Protein AF-A0AA41RYH4-F1 (afdb_monomer)

pLDDT: mean 93.81, std 4.95, range [64.56, 97.81]

Structure (mmCIF, N/CA/C/O backbone):
data_AF-A0AA41RYH4-F1
#
_entry.id   AF-A0AA41RYH4-F1
#
loop_
_atom_site.group_PDB
_atom_site.id
_atom_site.type_symbol
_atom_site.label_atom_id
_atom_site.label_alt_id
_atom_site.label_comp_id
_atom_site.label_asym_id
_atom_site.label_entity_id
_atom_site.label_seq_id
_atom_site.pdbx_PDB_ins_code
_atom_site.Cartn_x
_atom_site.Cartn_y
_atom_site.Cartn_z
_atom_site.occupancy
_atom_site.B_iso_or_equiv
_atom_site.auth_seq_id
_atom_site.auth_comp_id
_atom_site.auth_asym_id
_atom_site.auth_atom_id
_atom_site.pdbx_PDB_model_num
ATOM 1 N N . ASP A 1 1 ? 13.505 5.172 -6.698 1.00 64.56 1 ASP A N 1
ATOM 2 C CA . ASP A 1 1 ? 14.702 4.507 -7.270 1.00 64.56 1 ASP A CA 1
ATOM 3 C C . ASP A 1 1 ? 14.720 2.990 -7.147 1.00 64.56 1 ASP A C 1
ATOM 5 O O . ASP A 1 1 ? 14.807 2.337 -8.175 1.00 64.56 1 ASP A O 1
ATOM 9 N N . GLY A 1 2 ? 14.625 2.399 -5.947 1.00 87.69 2 GLY A N 1
ATOM 10 C CA . GLY A 1 2 ? 14.738 0.936 -5.779 1.00 87.69 2 GLY A CA 1
ATOM 11 C C . GLY A 1 2 ? 13.723 0.121 -6.594 1.00 87.69 2 GLY A C 1
ATOM 12 O O . GLY A 1 2 ? 14.111 -0.671 -7.445 1.00 87.69 2 GLY A O 1
ATOM 13 N N . ALA A 1 3 ? 12.426 0.368 -6.389 1.00 91.19 3 ALA A N 1
ATOM 14 C CA . ALA A 1 3 ? 11.351 -0.371 -7.059 1.00 91.19 3 ALA A CA 1
ATOM 15 C C . ALA A 1 3 ? 11.337 -0.195 -8.593 1.00 91.19 3 ALA A C 1
ATOM 17 O O . ALA A 1 3 ? 11.030 -1.134 -9.321 1.00 91.19 3 ALA A O 1
ATOM 18 N N . TRP A 1 4 ? 11.739 0.979 -9.090 1.00 91.75 4 TRP A N 1
ATOM 19 C CA . TRP A 1 4 ? 11.780 1.283 -10.525 1.00 91.75 4 TRP A CA 1
ATOM 20 C C . TRP A 1 4 ? 12.747 0.376 -11.301 1.00 91.75 4 TRP A C 1
ATOM 22 O O . TRP A 1 4 ? 12.472 -0.001 -12.439 1.00 91.75 4 TRP A O 1
ATOM 32 N N . LYS A 1 5 ? 13.846 -0.053 -10.664 1.00 95.50 5 LYS A N 1
ATOM 33 C CA . LYS A 1 5 ? 14.816 -0.975 -11.275 1.00 95.50 5 LYS A CA 1
ATOM 34 C C . LYS A 1 5 ? 14.186 -2.318 -11.654 1.00 95.50 5 LYS A C 1
ATOM 36 O O . LYS A 1 5 ? 14.571 -2.900 -12.661 1.00 95.50 5 LYS A O 1
ATOM 41 N N . HIS A 1 6 ? 13.196 -2.794 -10.894 1.00 95.56 6 HIS A N 1
ATOM 42 C CA . HIS A 1 6 ? 12.490 -4.034 -11.225 1.00 95.56 6 HIS A CA 1
ATOM 43 C C . HIS A 1 6 ? 11.611 -3.884 -12.472 1.00 95.56 6 HIS A C 1
ATOM 45 O O . HIS A 1 6 ? 11.548 -4.815 -13.272 1.00 95.56 6 HIS A O 1
ATOM 51 N N . LEU A 1 7 ? 10.998 -2.713 -12.686 1.00 94.75 7 LEU A N 1
ATOM 52 C CA . LEU A 1 7 ? 10.248 -2.434 -13.916 1.00 94.75 7 LEU A CA 1
ATOM 53 C C . LEU A 1 7 ? 11.171 -2.403 -15.139 1.00 94.75 7 LEU A C 1
ATOM 55 O O . LEU A 1 7 ? 10.871 -3.028 -16.151 1.00 94.75 7 LEU A O 1
ATOM 59 N N . GLN A 1 8 ? 12.330 -1.744 -15.032 1.00 95.88 8 GLN A N 1
ATOM 60 C CA . GLN A 1 8 ? 13.332 -1.712 -16.108 1.00 95.88 8 GLN A CA 1
ATOM 61 C C . GLN A 1 8 ? 13.899 -3.099 -16.435 1.00 95.88 8 GLN A C 1
ATOM 63 O O . GLN A 1 8 ? 14.213 -3.377 -17.587 1.00 95.88 8 GLN A O 1
ATOM 68 N N . ALA A 1 9 ? 13.990 -3.981 -15.436 1.00 97.06 9 ALA A N 1
ATOM 69 C CA . ALA A 1 9 ? 14.392 -5.374 -15.616 1.00 97.06 9 ALA A CA 1
ATOM 70 C C . ALA A 1 9 ? 13.292 -6.266 -16.234 1.00 97.06 9 ALA A C 1
ATOM 72 O O . ALA A 1 9 ? 13.531 -7.451 -16.455 1.00 97.06 9 ALA A O 1
ATOM 73 N N . GLY A 1 10 ? 12.099 -5.725 -16.511 1.00 96.44 10 GLY A N 1
ATOM 74 C CA . GLY A 1 10 ? 11.010 -6.426 -17.197 1.00 96.44 10 GLY A CA 1
ATOM 75 C C . GLY A 1 10 ? 9.850 -6.875 -16.304 1.00 96.44 10 GLY A C 1
ATOM 76 O O . GLY A 1 10 ? 8.927 -7.529 -16.796 1.00 96.44 10 GLY A O 1
ATOM 77 N N . ALA A 1 11 ? 9.841 -6.533 -15.010 1.00 97.12 11 ALA A N 1
ATOM 78 C CA . ALA A 1 11 ? 8.667 -6.774 -14.174 1.00 97.12 11 ALA A CA 1
ATOM 79 C C . ALA A 1 11 ? 7.494 -5.902 -14.646 1.00 97.12 11 ALA A C 1
ATOM 81 O O . ALA A 1 11 ? 7.645 -4.708 -14.887 1.00 97.12 11 ALA A O 1
ATOM 82 N N . LYS A 1 12 ? 6.295 -6.488 -14.737 1.00 95.19 12 LYS A N 1
ATOM 83 C CA . LYS A 1 12 ? 5.088 -5.749 -15.149 1.00 95.19 12 LYS A CA 1
ATOM 84 C C . LYS A 1 12 ? 4.556 -4.833 -14.045 1.00 95.19 12 LYS A C 1
ATOM 86 O O . LYS A 1 12 ? 3.980 -3.791 -14.340 1.00 95.19 12 LYS A O 1
ATOM 91 N N . LYS A 1 13 ? 4.709 -5.254 -12.786 1.00 94.88 13 LYS A N 1
ATOM 92 C CA . LYS A 1 13 ? 4.267 -4.544 -11.581 1.00 94.88 13 LYS A CA 1
ATOM 93 C C . LYS A 1 13 ? 5.190 -4.861 -10.408 1.00 94.88 13 LYS A C 1
ATOM 95 O O . LYS A 1 13 ? 5.822 -5.917 -10.393 1.00 94.88 13 LYS A O 1
ATOM 100 N N . VAL A 1 14 ? 5.232 -3.972 -9.422 1.00 95.62 14 VAL A N 1
ATOM 101 C CA . VAL A 1 14 ? 6.045 -4.102 -8.209 1.00 95.62 14 VAL A CA 1
ATOM 102 C C . VAL A 1 14 ? 5.192 -3.814 -6.978 1.00 95.62 14 VAL A C 1
ATOM 104 O O . VAL A 1 14 ? 4.523 -2.786 -6.908 1.00 95.62 14 VAL A O 1
ATOM 107 N N . LEU A 1 15 ? 5.260 -4.711 -5.995 1.00 94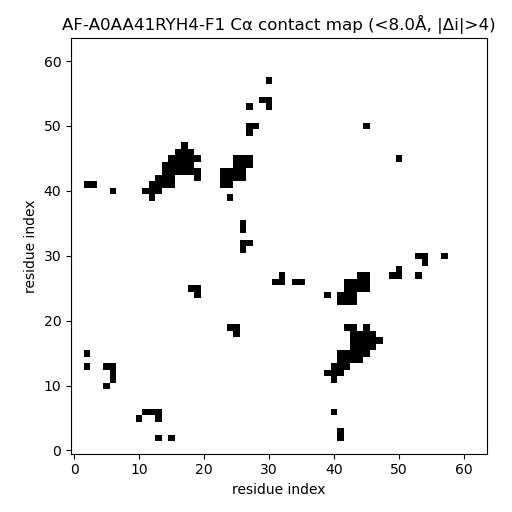.62 15 LEU A N 1
ATOM 108 C CA . LEU A 1 15 ? 4.695 -4.526 -4.661 1.00 94.62 15 LEU A CA 1
ATOM 109 C C . LEU A 1 15 ? 5.830 -4.253 -3.672 1.00 94.62 15 LEU A C 1
ATOM 111 O O . LEU A 1 15 ? 6.758 -5.052 -3.555 1.00 94.62 15 LEU A O 1
ATOM 115 N N . ILE A 1 16 ? 5.753 -3.141 -2.950 1.00 95.12 16 ILE A N 1
ATOM 116 C CA . ILE A 1 16 ? 6.701 -2.778 -1.894 1.00 95.12 16 ILE A CA 1
ATOM 117 C C . ILE A 1 16 ? 6.129 -3.239 -0.549 1.00 95.12 16 ILE A C 1
ATOM 119 O O . ILE A 1 16 ? 4.978 -2.959 -0.238 1.00 95.12 16 ILE A O 1
ATOM 123 N N . THR A 1 17 ? 6.922 -3.937 0.264 1.00 92.69 17 THR A N 1
ATOM 124 C CA . THR A 1 17 ? 6.499 -4.504 1.567 1.00 92.69 17 THR A CA 1
ATOM 125 C C . THR A 1 17 ? 6.658 -3.545 2.749 1.00 92.69 17 THR A C 1
ATOM 127 O O . THR A 1 17 ? 6.524 -3.933 3.908 1.00 92.69 17 THR A O 1
ATOM 130 N N . THR A 1 18 ? 6.997 -2.298 2.455 1.00 91.12 18 THR A N 1
ATOM 131 C CA . THR A 1 18 ? 7.236 -1.225 3.413 1.00 91.12 18 THR A CA 1
ATOM 132 C C . THR A 1 18 ? 6.518 0.033 2.931 1.00 91.12 18 THR A C 1
ATOM 134 O O . THR A 1 18 ? 6.111 0.090 1.766 1.00 91.12 18 THR A O 1
ATOM 137 N N . PRO A 1 19 ? 6.370 1.060 3.789 1.00 90.56 19 PRO A N 1
ATOM 138 C CA . PRO A 1 19 ? 5.819 2.336 3.361 1.00 90.56 19 PRO A CA 1
ATOM 139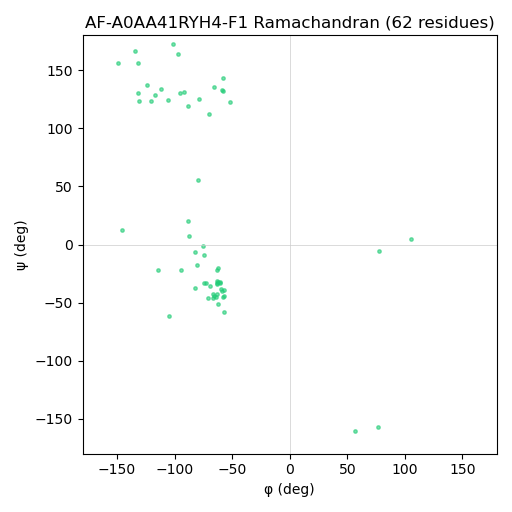 C C . PRO A 1 19 ? 6.557 2.871 2.132 1.00 90.56 19 PRO A C 1
ATOM 141 O O . PRO A 1 19 ? 7.782 3.044 2.146 1.00 90.56 19 PRO A O 1
ATOM 144 N N . GLY A 1 20 ? 5.800 3.113 1.062 1.00 86.62 20 GLY A N 1
ATOM 145 C CA . GLY A 1 20 ? 6.315 3.749 -0.141 1.00 86.62 20 GLY A CA 1
ATOM 146 C C . GLY A 1 20 ? 6.909 5.123 0.178 1.00 86.62 20 GLY A C 1
ATOM 147 O O . GLY A 1 20 ? 6.414 5.845 1.041 1.00 86.62 20 GLY A O 1
ATOM 148 N N . LYS A 1 21 ? 7.996 5.485 -0.507 1.00 85.62 21 LYS A N 1
ATOM 149 C CA . LYS A 1 21 ? 8.555 6.842 -0.445 1.00 85.62 21 LYS A CA 1
ATOM 150 C C . LYS A 1 21 ? 7.948 7.683 -1.567 1.00 85.62 21 LYS A C 1
ATOM 152 O O . LYS A 1 21 ? 7.999 7.250 -2.716 1.00 85.62 21 LYS A O 1
ATOM 157 N N . GLY A 1 22 ? 7.462 8.881 -1.242 1.00 84.12 22 GLY A N 1
ATOM 158 C CA . GLY A 1 22 ? 6.756 9.756 -2.188 1.00 84.12 22 GLY A CA 1
ATOM 159 C C . GLY A 1 22 ? 5.319 9.294 -2.447 1.00 84.12 22 GLY A C 1
ATOM 160 O O . GLY A 1 22 ? 4.759 8.555 -1.640 1.00 84.12 22 GLY A O 1
ATOM 161 N N . ASP A 1 23 ? 4.750 9.691 -3.585 1.00 85.94 23 ASP A N 1
ATOM 162 C CA . ASP A 1 23 ? 3.366 9.378 -3.980 1.00 85.94 23 ASP A CA 1
ATOM 163 C C . ASP A 1 23 ? 3.216 7.963 -4.561 1.00 85.94 23 ASP A C 1
ATOM 165 O O . ASP A 1 23 ? 2.746 7.764 -5.680 1.00 85.94 23 ASP A O 1
ATOM 169 N N . ILE A 1 24 ? 3.644 6.946 -3.808 1.00 92.50 24 ILE A N 1
ATOM 170 C CA . ILE A 1 24 ? 3.369 5.550 -4.162 1.0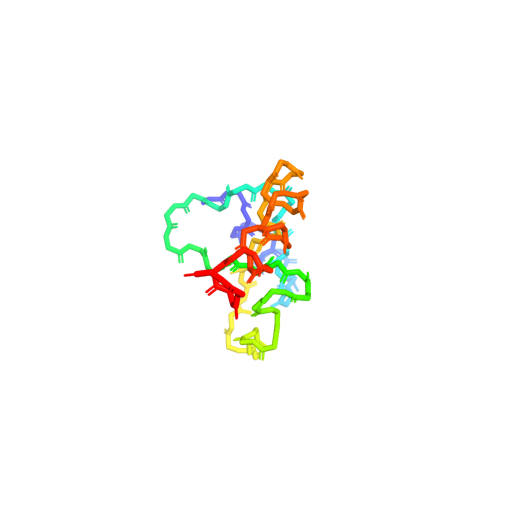0 92.50 24 ILE A CA 1
ATOM 171 C C . ILE A 1 24 ? 2.028 5.154 -3.534 1.00 92.50 24 ILE A C 1
ATOM 173 O O . ILE A 1 24 ? 1.921 5.150 -2.299 1.00 92.50 24 ILE A O 1
ATOM 177 N N . PRO A 1 25 ? 1.022 4.772 -4.340 1.00 94.44 25 PRO A N 1
ATOM 178 C CA . PRO A 1 25 ? -0.272 4.365 -3.816 1.00 94.44 25 PRO A CA 1
ATOM 179 C C . PRO A 1 25 ? -0.107 3.179 -2.862 1.00 94.44 25 PRO A C 1
ATOM 181 O O . PRO A 1 25 ? 0.617 2.215 -3.134 1.00 94.44 25 PRO A O 1
ATOM 184 N N . THR A 1 26 ? -0.746 3.288 -1.699 1.00 95.88 26 THR A N 1
ATOM 185 C CA . THR A 1 26 ? -0.632 2.321 -0.607 1.00 95.88 26 THR A CA 1
ATOM 186 C C . THR A 1 26 ? -1.981 1.676 -0.337 1.00 95.88 26 THR A C 1
ATOM 188 O O . THR A 1 26 ? -2.984 2.362 -0.132 1.00 95.88 26 THR A O 1
ATOM 191 N N . TYR A 1 27 ? -1.984 0.349 -0.298 1.00 96.38 27 TYR A N 1
ATOM 192 C CA . TYR A 1 27 ? -3.184 -0.450 -0.117 1.00 96.38 27 TYR A CA 1
ATOM 193 C C . TYR A 1 27 ? -3.031 -1.376 1.082 1.00 96.38 27 TYR A C 1
ATOM 195 O O . TYR A 1 27 ? -1.986 -1.995 1.283 1.00 96.38 27 TYR A O 1
ATOM 203 N N . VAL A 1 28 ? -4.095 -1.466 1.874 1.00 96.69 28 VAL A N 1
ATOM 204 C CA . VAL A 1 28 ? -4.225 -2.377 3.007 1.00 96.69 28 VAL A CA 1
ATOM 205 C C . VAL A 1 28 ? -5.432 -3.270 2.749 1.00 96.69 28 VAL A C 1
ATOM 207 O O . VAL A 1 28 ? -6.555 -2.801 2.527 1.00 96.69 28 VAL A O 1
ATOM 210 N N . MET A 1 29 ? -5.194 -4.578 2.771 1.00 95.25 29 MET A N 1
ATOM 211 C CA . MET A 1 29 ? -6.227 -5.584 2.533 1.00 95.25 29 MET A CA 1
ATOM 212 C C . MET A 1 29 ? -7.372 -5.446 3.545 1.00 95.25 29 MET A C 1
ATOM 214 O O . MET A 1 29 ? -7.142 -5.297 4.742 1.00 95.25 29 MET A O 1
ATOM 218 N N . GLY A 1 30 ? -8.616 -5.475 3.058 1.00 94.12 30 GLY A N 1
ATOM 219 C CA . GLY A 1 30 ? -9.821 -5.288 3.881 1.00 94.12 30 GLY A CA 1
ATOM 220 C C . GLY A 1 30 ? -10.126 -3.834 4.274 1.00 94.12 30 GLY A C 1
ATOM 221 O O . GLY A 1 30 ? -11.188 -3.561 4.846 1.00 94.12 30 GLY A O 1
ATOM 222 N N . ILE A 1 31 ? -9.239 -2.888 3.951 1.00 96.69 31 ILE A N 1
ATOM 223 C CA . ILE A 1 31 ? -9.426 -1.459 4.233 1.00 96.69 31 ILE A CA 1
ATOM 224 C C . ILE A 1 31 ? -9.780 -0.694 2.970 1.00 96.69 31 ILE A C 1
ATOM 226 O O . ILE A 1 31 ? -10.865 -0.119 2.951 1.00 96.69 31 ILE A O 1
ATOM 230 N N . ASN A 1 32 ? -8.878 -0.699 1.982 1.00 96.00 32 ASN A N 1
ATOM 231 C CA . ASN A 1 32 ? -8.985 0.072 0.739 1.00 96.00 32 ASN A CA 1
ATOM 232 C C . ASN A 1 32 ? -8.396 -0.653 -0.492 1.00 96.00 32 ASN A C 1
ATOM 234 O O . ASN A 1 32 ? -8.163 -0.024 -1.525 1.00 96.00 32 ASN A O 1
ATOM 238 N N . ALA A 1 33 ? -8.086 -1.950 -0.392 1.00 94.31 33 ALA A N 1
ATOM 239 C CA . ALA A 1 33 ? -7.459 -2.710 -1.477 1.00 94.31 33 ALA A CA 1
ATOM 240 C C . ALA A 1 33 ? -8.338 -2.821 -2.736 1.00 94.31 33 ALA A C 1
ATOM 242 O O . ALA A 1 33 ? -7.821 -2.999 -3.835 1.00 94.31 33 ALA A O 1
ATOM 243 N N . GLU A 1 34 ? -9.650 -2.654 -2.600 1.00 94.50 34 GLU A N 1
ATOM 244 C CA . GLU A 1 34 ? -10.615 -2.546 -3.695 1.00 94.50 34 GLU A CA 1
ATOM 245 C C . GLU A 1 34 ? -10.387 -1.325 -4.600 1.00 94.50 34 GLU A C 1
ATOM 247 O O . GLU A 1 34 ? -10.822 -1.324 -5.748 1.00 94.50 34 GLU A O 1
ATOM 252 N N . LEU A 1 35 ? -9.673 -0.305 -4.111 1.00 94.31 35 LEU A N 1
ATOM 253 C CA . LEU A 1 35 ? -9.279 0.868 -4.896 1.00 94.31 35 LEU A CA 1
ATOM 254 C C . LEU A 1 35 ? -8.022 0.612 -5.741 1.00 94.31 35 LEU A C 1
ATOM 256 O O . LEU A 1 35 ? -7.623 1.476 -6.522 1.00 94.31 35 LEU A O 1
ATOM 260 N N . CYS A 1 36 ? -7.363 -0.540 -5.577 1.00 92.12 36 CYS A N 1
ATOM 261 C CA . CYS A 1 36 ? -6.197 -0.897 -6.372 1.00 92.12 36 CYS A CA 1
ATOM 262 C C . CYS A 1 36 ? -6.628 -1.191 -7.809 1.00 92.12 36 CYS A C 1
ATOM 264 O O . CYS A 1 36 ? -7.290 -2.192 -8.085 1.00 92.12 36 CYS A O 1
ATOM 266 N N . THR A 1 37 ? -6.216 -0.338 -8.744 1.00 89.88 37 THR A N 1
ATOM 267 C CA . THR A 1 37 ? -6.549 -0.5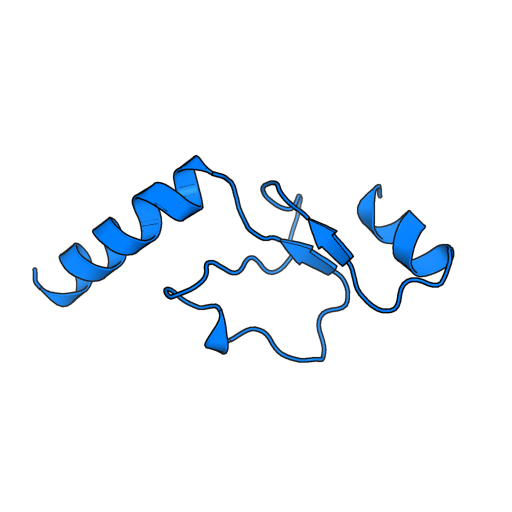10 -10.161 1.00 89.88 37 THR A CA 1
ATOM 268 C C . THR A 1 37 ? -5.373 -1.089 -10.951 1.00 89.88 37 THR A C 1
ATOM 270 O O . THR A 1 37 ? -4.252 -1.254 -10.463 1.00 89.88 37 THR A O 1
ATOM 273 N N . HIS A 1 38 ? -5.609 -1.424 -12.220 1.00 86.81 38 HIS A N 1
ATOM 274 C CA . HIS A 1 38 ? -4.549 -1.936 -13.083 1.00 86.81 38 HIS A CA 1
ATOM 275 C C . HIS A 1 38 ? -3.559 -0.862 -13.559 1.00 86.81 38 HIS A C 1
ATOM 277 O O . HIS A 1 38 ? -2.521 -1.249 -14.099 1.00 86.81 38 HIS A O 1
ATOM 283 N N . VAL A 1 39 ? -3.824 0.428 -13.325 1.00 90.19 39 VAL A N 1
ATOM 284 C CA . VAL A 1 39 ? -2.990 1.533 -13.833 1.00 90.19 39 VAL A CA 1
ATOM 285 C C . VAL A 1 39 ? -1.660 1.653 -13.092 1.00 90.19 39 VAL A C 1
ATOM 287 O O . VAL A 1 39 ? -0.641 1.958 -13.706 1.00 90.19 39 VAL A O 1
ATOM 290 N N . ASP A 1 40 ? -1.646 1.333 -11.798 1.00 90.19 40 ASP A N 1
ATOM 291 C CA . ASP A 1 40 ? -0.460 1.498 -10.968 1.00 90.19 40 ASP A CA 1
ATOM 292 C C . ASP A 1 40 ? 0.528 0.353 -11.207 1.00 90.19 40 ASP A C 1
ATOM 294 O O . ASP A 1 40 ? 0.196 -0.839 -11.113 1.00 90.19 40 ASP A O 1
ATOM 298 N N . THR A 1 41 ? 1.763 0.715 -11.544 1.00 93.88 41 THR A N 1
ATOM 299 C CA . THR A 1 41 ? 2.858 -0.232 -11.794 1.00 93.88 41 THR A CA 1
ATOM 300 C C . THR A 1 41 ? 3.709 -0.472 -10.553 1.00 93.88 41 THR A C 1
ATOM 302 O O . THR A 1 41 ? 4.356 -1.513 -10.455 1.00 93.88 41 THR A O 1
ATOM 305 N N . ILE A 1 42 ? 3.691 0.446 -9.585 1.00 94.19 42 ILE A N 1
ATOM 306 C CA . ILE A 1 42 ? 4.359 0.309 -8.289 1.00 94.19 42 ILE A CA 1
ATOM 307 C C . ILE A 1 42 ? 3.353 0.664 -7.205 1.00 94.19 42 ILE A C 1
ATOM 309 O O . ILE A 1 42 ? 2.821 1.769 -7.198 1.00 94.19 42 ILE A O 1
ATOM 313 N N . ILE A 1 43 ? 3.126 -0.265 -6.283 1.00 95.38 43 ILE A N 1
ATOM 314 C CA . ILE A 1 43 ? 2.200 -0.093 -5.163 1.00 95.38 43 ILE A CA 1
ATOM 315 C C . ILE A 1 43 ? 2.878 -0.509 -3.853 1.00 95.38 43 ILE A C 1
ATOM 317 O O . ILE A 1 43 ? 3.829 -1.294 -3.852 1.00 95.38 43 ILE A O 1
ATOM 321 N N . SER A 1 44 ? 2.401 0.010 -2.728 1.00 96.12 44 SER A N 1
ATOM 322 C CA . SER A 1 44 ? 2.913 -0.280 -1.384 1.00 96.12 44 SER A CA 1
ATOM 323 C C . SER A 1 44 ? 1.886 -1.073 -0.575 1.00 96.12 44 SER A C 1
ATOM 325 O O . SER A 1 44 ? 0.712 -0.717 -0.532 1.00 96.12 44 SER A O 1
ATOM 327 N N . ASN A 1 45 ? 2.338 -2.129 0.102 1.00 96.50 45 ASN A N 1
ATOM 328 C CA . ASN A 1 45 ? 1.550 -2.912 1.059 1.00 96.50 45 ASN A CA 1
ATOM 329 C C . ASN A 1 45 ? 1.633 -2.340 2.486 1.00 96.50 45 ASN A C 1
ATOM 331 O O . ASN A 1 45 ? 1.422 -3.061 3.461 1.00 96.50 45 ASN A O 1
ATOM 335 N N . ALA A 1 46 ? 2.005 -1.063 2.620 1.00 96.44 46 ALA A N 1
ATOM 336 C CA . ALA A 1 46 ? 2.217 -0.374 3.889 1.00 96.44 46 ALA A CA 1
ATOM 337 C C . ALA A 1 46 ? 3.255 -1.063 4.805 1.00 96.44 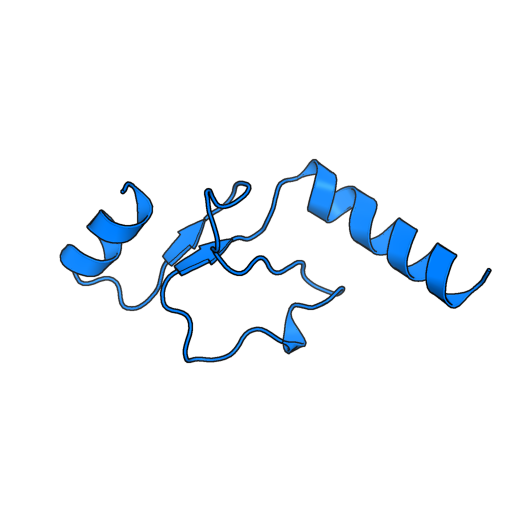46 ALA A C 1
ATOM 339 O O . ALA A 1 46 ? 4.110 -1.825 4.357 1.00 96.44 46 ALA A O 1
ATOM 340 N N . SER A 1 47 ? 3.222 -0.743 6.104 1.00 96.75 47 SER A N 1
ATOM 341 C CA . SER A 1 47 ? 4.022 -1.417 7.137 1.00 96.75 47 SER A CA 1
ATOM 342 C C . SER A 1 47 ? 3.218 -2.499 7.865 1.00 96.75 47 SER A C 1
ATOM 344 O O . SER A 1 47 ? 1.984 -2.486 7.841 1.00 96.75 47 SER A O 1
ATOM 346 N N . CYS A 1 48 ? 3.895 -3.399 8.584 1.00 97.00 48 CYS A N 1
ATOM 347 C CA . CYS A 1 48 ? 3.231 -4.370 9.462 1.00 97.00 48 CYS A CA 1
ATOM 348 C C . CYS A 1 48 ? 2.375 -3.687 10.544 1.00 97.00 48 CYS A C 1
ATOM 350 O O . CYS A 1 48 ? 1.242 -4.104 10.778 1.00 97.00 48 CYS A O 1
ATOM 352 N N . THR A 1 49 ? 2.858 -2.590 11.134 1.00 97.38 49 THR A N 1
ATOM 353 C CA . THR A 1 49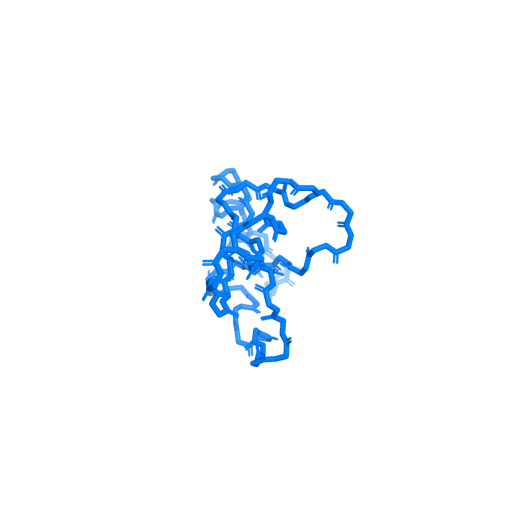 ? 2.102 -1.794 12.111 1.00 97.38 49 THR A CA 1
ATOM 354 C C . THR A 1 49 ? 0.845 -1.187 11.489 1.00 97.38 49 THR A C 1
ATOM 356 O O . THR A 1 49 ? -0.223 -1.249 12.089 1.00 97.38 49 THR A O 1
ATOM 359 N N . THR A 1 50 ? 0.938 -0.658 10.264 1.00 96.88 50 THR A N 1
ATOM 360 C CA . THR A 1 50 ? -0.218 -0.103 9.538 1.00 96.88 50 THR A CA 1
ATOM 361 C C . THR A 1 50 ? -1.254 -1.181 9.230 1.00 96.88 50 THR A C 1
ATOM 363 O O . THR A 1 50 ? -2.435 -0.964 9.477 1.00 96.88 50 THR A O 1
ATOM 366 N N . ASN A 1 51 ? -0.825 -2.352 8.746 1.00 97.25 51 ASN A N 1
ATOM 367 C CA . ASN A 1 51 ? -1.731 -3.472 8.470 1.00 97.25 51 ASN A CA 1
ATOM 368 C C . ASN A 1 51 ? -2.426 -3.983 9.741 1.00 97.25 51 ASN A C 1
ATOM 370 O O . ASN A 1 51 ? -3.582 -4.386 9.679 1.00 97.25 51 ASN A O 1
ATOM 374 N N . CYS A 1 52 ? -1.742 -3.947 10.888 1.00 97.06 52 CYS A N 1
ATOM 375 C CA . CYS A 1 52 ? -2.328 -4.319 12.172 1.00 97.06 52 CYS A CA 1
ATOM 376 C C . CYS A 1 52 ? -3.345 -3.279 12.660 1.00 97.06 52 CYS A C 1
ATOM 378 O O . CYS A 1 52 ? -4.438 -3.644 13.074 1.00 97.06 52 CYS A O 1
ATOM 380 N N . LEU A 1 53 ? -3.007 -1.987 12.597 1.00 97.81 53 LEU A N 1
ATOM 381 C CA . LEU A 1 53 ? -3.798 -0.919 13.214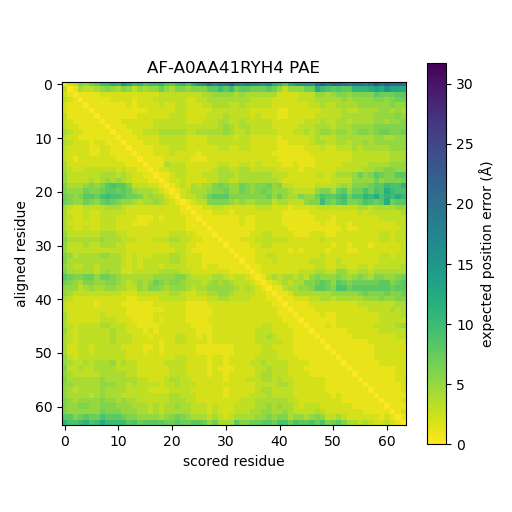 1.00 97.81 53 LEU A CA 1
ATOM 382 C C . LEU A 1 53 ? -4.989 -0.455 12.361 1.00 97.81 53 LEU A C 1
ATOM 384 O O . LEU A 1 53 ? -6.051 -0.161 12.907 1.00 97.81 53 LEU A O 1
ATOM 388 N N . ALA A 1 54 ? -4.840 -0.384 11.036 1.00 97.38 54 ALA A N 1
ATOM 389 C CA . ALA A 1 54 ? -5.859 0.188 10.151 1.00 97.38 54 ALA A CA 1
ATOM 390 C C . ALA A 1 54 ? -7.252 -0.480 10.256 1.00 97.38 54 ALA A C 1
ATOM 392 O O . ALA A 1 54 ? -8.242 0.254 10.276 1.00 97.38 54 ALA A O 1
ATOM 393 N N . PRO A 1 55 ? -7.383 -1.817 10.400 1.00 96.75 55 PRO A N 1
ATOM 394 C CA . PRO A 1 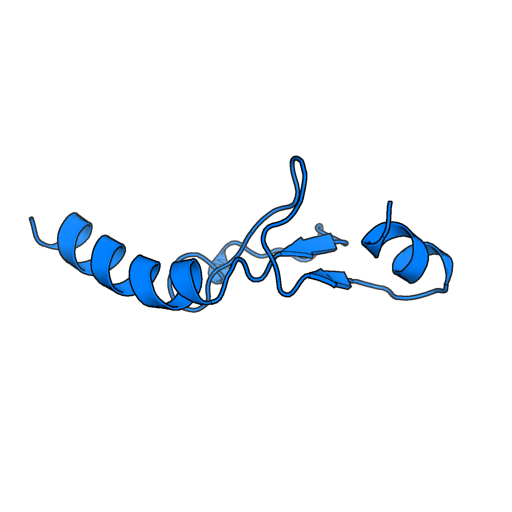55 ? -8.682 -2.453 10.639 1.00 96.75 55 PRO A CA 1
ATOM 395 C C . PRO A 1 55 ? -9.382 -1.989 11.914 1.00 96.75 55 PRO A C 1
ATOM 397 O O . PRO A 1 55 ? -10.596 -1.797 11.901 1.00 96.75 55 PRO A O 1
ATOM 400 N N . PHE A 1 56 ? -8.636 -1.758 12.997 1.00 97.00 56 PHE A N 1
ATOM 401 C CA . PHE A 1 56 ? -9.217 -1.246 14.238 1.00 97.00 56 PHE A CA 1
ATOM 402 C C . PHE A 1 56 ? -9.727 0.179 14.057 1.00 97.00 56 PHE A C 1
ATOM 404 O O . PHE A 1 56 ? -10.857 0.472 14.439 1.00 97.00 56 PHE A O 1
ATOM 411 N N . VAL A 1 57 ? -8.924 1.042 13.427 1.00 97.25 57 VAL A N 1
ATOM 412 C CA . VAL A 1 57 ? -9.314 2.433 13.151 1.00 97.25 57 VAL A CA 1
ATOM 413 C C . VAL A 1 57 ? -10.589 2.481 12.310 1.00 97.25 57 VAL A C 1
ATOM 415 O O . VAL A 1 57 ? -11.518 3.189 12.682 1.00 97.25 57 VAL A O 1
ATOM 418 N N . LYS A 1 58 ? -10.687 1.657 11.256 1.00 96.06 58 LYS A N 1
ATOM 419 C CA . LYS A 1 58 ? -11.887 1.561 10.408 1.00 96.06 58 LYS A CA 1
ATOM 420 C C . LYS A 1 58 ? -13.139 1.200 11.207 1.00 96.06 58 LYS A C 1
ATOM 422 O O . LYS A 1 58 ? -14.187 1.796 10.997 1.00 96.06 58 LYS A O 1
ATOM 427 N N . VAL A 1 59 ? -13.054 0.230 12.120 1.00 97.00 59 VAL A N 1
ATOM 428 C CA . VAL A 1 59 ? -14.207 -0.155 12.953 1.00 97.00 59 VAL A CA 1
ATOM 429 C C . VAL A 1 59 ? -14.598 0.969 13.905 1.00 97.00 59 VAL A C 1
ATOM 431 O O . VAL A 1 59 ? -15.789 1.221 14.065 1.00 97.00 59 VAL A O 1
ATOM 434 N N . LEU A 1 60 ? -13.621 1.635 14.525 1.00 97.75 60 LEU A N 1
ATOM 435 C CA . LEU A 1 60 ? -13.890 2.742 15.439 1.00 97.75 60 LEU A CA 1
ATOM 436 C C . LEU A 1 60 ? -14.583 3.898 14.711 1.00 97.75 60 LEU A C 1
ATOM 438 O O . LEU A 1 60 ? -15.660 4.292 15.134 1.00 97.75 60 LEU A O 1
ATOM 442 N N . GLU A 1 61 ? -14.031 4.350 13.585 1.00 96.19 61 GLU A N 1
ATOM 443 C CA . GLU A 1 61 ? -14.590 5.430 12.754 1.00 96.19 61 GLU A CA 1
ATOM 444 C C . GLU A 1 61 ? -15.994 5.110 12.212 1.00 96.19 61 GLU A C 1
ATOM 446 O O . GLU A 1 61 ? -16.825 5.993 12.034 1.00 96.19 61 GLU A O 1
ATOM 451 N N . GLN A 1 62 ? -16.292 3.837 11.940 1.00 95.94 62 GLN A N 1
ATOM 452 C CA . GLN A 1 62 ? -17.611 3.426 11.445 1.00 95.94 62 GLN A CA 1
ATOM 453 C C . GLN A 1 62 ? -18.676 3.297 12.539 1.00 95.94 62 GLN A C 1
ATOM 455 O O . GLN A 1 62 ? -19.863 3.176 12.221 1.00 95.94 62 GLN A O 1
ATOM 460 N N . LYS A 1 63 ? -18.277 3.206 13.809 1.00 95.94 63 LYS A N 1
ATOM 461 C CA . LYS A 1 63 ? -19.179 2.899 14.930 1.00 95.94 63 LYS A CA 1
ATOM 462 C C . LYS A 1 63 ? -19.336 4.046 15.917 1.00 95.94 63 LYS A C 1
ATOM 464 O O . LYS A 1 63 ? -20.340 4.049 16.630 1.00 95.94 63 LYS A O 1
A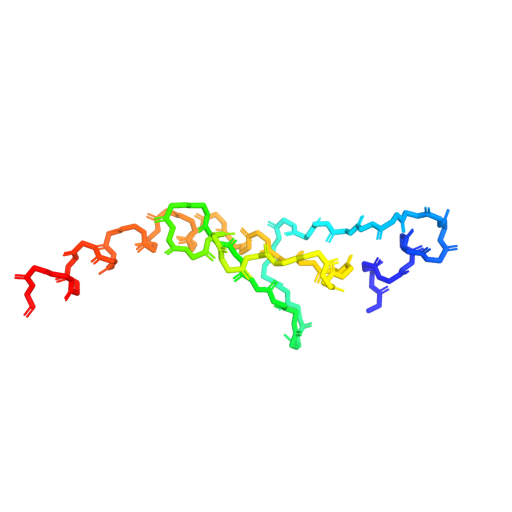TOM 469 N N . PHE A 1 64 ? -18.382 4.966 15.959 1.00 93.94 64 PHE A N 1
ATOM 470 C CA . PHE A 1 64 ? -18.315 6.088 16.888 1.00 93.94 64 PHE A CA 1
ATOM 471 C C . PHE A 1 64 ? -17.978 7.365 16.125 1.00 93.94 64 PHE A C 1
ATOM 473 O O . PHE A 1 64 ? -18.536 8.414 16.514 1.00 93.94 64 PHE A O 1
#

Solvent-accessible surface area (backbone atoms only — not comparable to full-atom values): 3960 Å² total; per-residue (Å²): 113,77,71,57,52,47,44,77,76,66,45,84,62,46,80,36,81,38,68,51,80,76,96,40,57,68,37,39,83,97,75,51,40,87,72,66,61,88,84,65,46,53,38,13,54,28,34,73,68,51,61,63,47,51,62,57,52,54,54,48,70,74,73,106

Mean predicted aligned error: 3.14 Å

InterPro domains:
  IPR020830 Glyceraldehyde 3-phosphate dehydrogenase, active site [PS00071] (46-53)
  IPR020831 Glyceraldehyde/Erythrose phosphate dehydrogenase family [PR00078] (6-19)
  IPR020831 Glyceraldehyde/Erythrose phosphate dehydrogenase family [PR00078] (42-60)
  IPR020831 Glyceraldehyde/Erythrose phosphate dehydrogenase family [PTHR43148] (2-64)
  IPR036291 NAD(P)-binding domain superfamily [SSF51735] (2-64)

Secondary structure (DSSP, 8-state):
-HHHHHHHTT-S-EEESSPPSSS--B--TTTTGGG--SS-SEEE---HHHHHHHHHHHHHHHH-

Nearest PDB structures (foldseek):
  6x2e-assembly1_B  TM=9.813E-01  e=5.100E-05  Chlamydia trachomatis D/UW-3/CX
  6fzi-assembly1_B  TM=9.614E-01  e=6.705E-05  Clostridium perfringens SM101
  5m6d-assembly1_A  TM=9.458E-01  e=7.180E-05  Streptococcus pneumoniae
  3lc7-assembly1_P  TM=9.691E-01  e=2.145E-04  Staphylococcus aureus subsp. aureus MRSA252
  5utm-assembly1_B  TM=9.401E-01  e=1.523E-04  Streptococcus agalactiae

Organism: Papaver nudicaule (NCBI:txid74823)

Sequence (64 aa):
DGAWKHLQAGAKKVLITTPGKGDIPTYVMGINAELCTHVDTIISNASCTTNCLAPFVKVLEQKF

Radius of gyration: 13.56 Å; Cα contacts (8 Å, |Δi|>4): 76; chains: 1; bounding box: 34×16×34 Å

Foldseek 3Di:
DVQVVVVVVPQQAEEAAEDDDDPAAEDAPPQCCVVDDSPHRYHYPYYPVCNVCRVVVVVVVVPD